Protein AF-A0A839WUL6-F1 (afdb_monomer_lite)

Structure (mmCIF, N/CA/C/O backbone):
data_AF-A0A839WUL6-F1
#
_entry.id   AF-A0A839WUL6-F1
#
loop_
_atom_site.group_PDB
_atom_site.id
_atom_site.type_symbol
_atom_site.label_atom_id
_atom_site.label_alt_id
_atom_site.label_comp_id
_atom_site.label_asym_id
_atom_site.label_entity_id
_atom_site.label_seq_id
_atom_site.pdbx_PDB_ins_code
_atom_site.Cartn_x
_atom_site.Cartn_y
_atom_site.Cartn_z
_atom_site.occupancy
_atom_site.B_iso_or_equiv
_atom_site.auth_seq_id
_atom_site.auth_comp_id
_atom_site.auth_asym_id
_atom_site.auth_atom_id
_atom_site.pdbx_PDB_model_num
ATOM 1 N N . MET A 1 1 ? 3.979 -25.082 43.724 1.00 36.97 1 MET A N 1
ATOM 2 C CA . MET A 1 1 ? 4.009 -25.842 42.457 1.00 36.97 1 MET A CA 1
ATOM 3 C C . MET A 1 1 ? 3.831 -24.865 41.311 1.00 36.97 1 MET A C 1
ATOM 5 O O . MET A 1 1 ? 2.890 -24.093 41.363 1.00 36.97 1 MET A O 1
ATOM 9 N N . SER A 1 2 ? 4.817 -24.867 40.409 1.00 38.72 2 SER A N 1
ATOM 10 C CA . SER A 1 2 ? 4.844 -24.503 38.981 1.00 38.72 2 SER A CA 1
ATOM 11 C C . SER A 1 2 ? 3.773 -23.593 38.368 1.00 38.72 2 SER A C 1
ATOM 13 O O . SER A 1 2 ? 2.594 -23.771 38.609 1.00 38.72 2 SER A O 1
ATOM 15 N N . MET A 1 3 ? 4.075 -22.711 37.417 1.00 31.09 3 MET A N 1
ATOM 16 C CA . MET A 1 3 ? 5.324 -22.211 36.834 1.00 31.09 3 MET A CA 1
ATOM 17 C C . MET A 1 3 ? 4.915 -21.034 35.930 1.00 31.09 3 MET A C 1
ATOM 19 O O . MET A 1 3 ? 3.841 -21.044 35.338 1.00 31.09 3 MET A O 1
ATOM 23 N N . LYS A 1 4 ? 5.807 -20.042 35.860 1.00 45.88 4 LYS A N 1
ATOM 24 C CA . LYS A 1 4 ? 6.033 -19.053 34.793 1.00 45.88 4 LYS A CA 1
ATOM 25 C C . LYS A 1 4 ? 5.402 -19.394 33.430 1.00 45.88 4 LYS A C 1
ATOM 27 O O . LYS A 1 4 ? 5.539 -20.518 32.971 1.00 45.88 4 LYS A O 1
ATOM 32 N N . ILE A 1 5 ? 4.884 -18.375 32.741 1.00 44.06 5 ILE A N 1
ATOM 33 C CA . ILE A 1 5 ? 5.496 -17.728 31.558 1.00 44.06 5 ILE A CA 1
ATOM 34 C C . ILE A 1 5 ? 4.512 -16.635 31.097 1.00 44.06 5 ILE A C 1
ATOM 36 O O . ILE A 1 5 ? 3.429 -16.923 30.599 1.00 44.06 5 ILE A O 1
ATOM 40 N N . ARG A 1 6 ? 4.876 -15.364 31.282 1.00 40.47 6 ARG A N 1
ATOM 41 C CA . ARG A 1 6 ? 4.286 -14.246 30.536 1.00 40.47 6 ARG A CA 1
ATOM 42 C C . ARG A 1 6 ? 5.448 -13.692 29.727 1.00 40.47 6 ARG A C 1
ATOM 44 O O . ARG A 1 6 ? 6.284 -12.977 30.271 1.00 40.47 6 ARG A O 1
ATOM 51 N N . GLU A 1 7 ? 5.591 -14.181 28.499 1.00 41.41 7 GLU A N 1
ATOM 52 C CA . GLU A 1 7 ? 6.603 -13.677 27.577 1.00 41.41 7 GLU A CA 1
ATOM 53 C C . GLU A 1 7 ? 6.287 -12.217 27.261 1.00 41.41 7 GLU A C 1
ATOM 55 O O . GLU A 1 7 ? 5.301 -11.881 26.608 1.00 41.41 7 GLU A O 1
ATOM 60 N N . GLU A 1 8 ? 7.132 -11.337 27.782 1.00 42.91 8 GLU A N 1
ATOM 61 C CA . GLU A 1 8 ? 7.268 -9.969 27.320 1.00 42.91 8 GLU A CA 1
ATOM 62 C C . GLU A 1 8 ? 7.924 -10.004 25.936 1.00 42.91 8 GLU A C 1
ATOM 64 O O . GLU A 1 8 ? 9.150 -9.979 25.810 1.00 42.91 8 GLU A O 1
ATOM 69 N N . SER A 1 9 ? 7.122 -10.068 24.875 1.00 39.97 9 SER A N 1
ATOM 70 C CA . SER A 1 9 ? 7.615 -9.868 23.512 1.00 39.97 9 SER A CA 1
ATOM 71 C C . SER A 1 9 ? 7.944 -8.384 23.314 1.00 39.97 9 SER A C 1
ATOM 73 O O . SER A 1 9 ? 7.144 -7.593 22.817 1.00 39.97 9 SER A O 1
ATOM 75 N N . LYS A 1 10 ? 9.138 -7.989 23.764 1.00 35.69 10 LYS A N 1
ATOM 76 C CA . LYS A 1 10 ? 9.777 -6.708 23.450 1.00 35.69 10 LYS A CA 1
ATOM 77 C C . LYS A 1 10 ? 10.063 -6.671 21.951 1.00 35.69 10 LYS A C 1
ATOM 79 O O . LYS A 1 10 ? 11.061 -7.224 21.499 1.00 35.69 10 LYS A O 1
ATOM 84 N N . ILE A 1 11 ? 9.207 -6.015 21.176 1.00 43.78 11 ILE A N 1
ATOM 85 C CA . ILE A 1 11 ? 9.511 -5.723 19.775 1.00 43.78 11 ILE A CA 1
ATOM 86 C C . ILE A 1 11 ? 10.413 -4.489 19.759 1.00 43.78 11 ILE A C 1
ATOM 88 O O . ILE A 1 11 ? 9.972 -3.362 19.984 1.00 43.78 11 ILE A O 1
ATOM 92 N N . GLN A 1 12 ? 11.707 -4.727 19.536 1.00 32.31 12 GLN A N 1
ATOM 93 C CA . GLN A 1 12 ? 12.672 -3.695 19.179 1.00 32.31 12 GLN A CA 1
ATOM 94 C C . GLN A 1 12 ? 12.309 -3.149 17.796 1.00 32.31 12 GLN A C 1
ATOM 96 O O . GLN A 1 12 ? 12.790 -3.631 16.773 1.00 32.31 12 GLN A O 1
ATOM 101 N N . VAL A 1 13 ? 11.501 -2.092 17.762 1.00 36.62 13 VAL A N 1
ATOM 102 C CA . VAL A 1 13 ? 11.585 -1.133 16.663 1.00 36.62 13 VAL A CA 1
ATOM 103 C C . VAL A 1 13 ? 12.990 -0.553 16.767 1.00 36.62 13 VAL A C 1
ATOM 105 O O . VAL A 1 13 ? 13.289 0.201 17.691 1.00 36.62 13 VAL A O 1
ATOM 108 N N . ARG A 1 14 ? 13.902 -0.973 15.887 1.00 31.50 14 ARG A N 1
ATOM 109 C CA . ARG A 1 14 ? 15.197 -0.307 15.737 1.00 31.50 14 ARG A CA 1
ATOM 110 C C . ARG A 1 14 ? 14.918 1.101 15.219 1.00 31.50 14 ARG A C 1
ATOM 112 O O . ARG A 1 14 ? 14.913 1.350 14.018 1.00 31.50 14 ARG A O 1
ATOM 119 N N . GLU A 1 15 ? 14.670 2.014 16.151 1.00 36.75 15 GLU A N 1
ATOM 120 C CA . GLU A 1 15 ? 14.643 3.451 15.938 1.00 36.75 15 GLU A CA 1
ATOM 121 C C . GLU A 1 15 ? 16.040 3.890 15.484 1.00 36.75 15 GLU A C 1
ATOM 123 O O . GLU A 1 15 ? 16.898 4.270 16.280 1.00 36.75 15 GLU A O 1
ATOM 128 N N . ARG A 1 16 ? 16.299 3.853 14.174 1.00 33.03 16 ARG A N 1
ATOM 129 C CA . ARG A 1 16 ? 17.241 4.807 13.593 1.00 33.03 16 ARG A CA 1
ATOM 130 C C . ARG A 1 16 ? 16.495 6.125 13.458 1.00 33.03 16 ARG A C 1
ATOM 132 O O . ARG A 1 16 ? 15.854 6.397 12.450 1.00 33.03 16 ARG A O 1
ATOM 139 N N . PHE A 1 17 ? 16.562 6.901 14.535 1.00 39.31 17 PHE A N 1
ATOM 140 C CA . PHE A 1 17 ? 16.272 8.326 14.553 1.00 39.31 17 PHE A CA 1
ATOM 141 C C . PHE A 1 17 ? 16.969 9.008 13.365 1.00 39.31 17 PHE A C 1
ATOM 143 O O . PHE A 1 17 ? 18.183 9.195 13.378 1.00 39.31 17 PHE A O 1
ATOM 150 N N . TYR A 1 18 ? 16.195 9.418 12.365 1.00 34.59 18 TYR A N 1
ATOM 151 C CA . TYR A 1 18 ? 16.536 10.565 11.533 1.00 34.59 18 TYR A CA 1
ATOM 152 C C . TYR A 1 18 ? 15.569 11.672 11.930 1.00 34.59 18 TYR A C 1
ATOM 154 O O . TYR A 1 18 ? 14.393 11.665 11.573 1.00 34.59 18 TYR A O 1
ATOM 162 N N . GLY A 1 19 ? 16.056 12.575 12.778 1.00 40.53 19 GLY A N 1
ATOM 163 C CA . GLY A 1 19 ? 15.328 13.774 13.148 1.00 40.53 19 GLY A CA 1
ATOM 164 C C . GLY A 1 19 ? 15.219 14.708 11.951 1.00 40.53 19 GLY A C 1
ATOM 165 O O . GLY A 1 19 ? 16.229 15.222 11.490 1.00 40.53 19 GLY A O 1
ATOM 166 N N . VAL A 1 20 ? 13.995 14.944 11.490 1.00 37.91 20 VAL A N 1
ATOM 167 C CA . VAL A 1 20 ? 13.572 16.132 10.736 1.00 37.91 20 VAL A CA 1
ATOM 168 C C . VAL A 1 20 ? 12.106 16.317 11.156 1.00 37.91 20 VAL A C 1
ATOM 170 O O . VAL A 1 20 ? 11.288 15.422 10.986 1.00 37.91 20 VAL A O 1
ATOM 173 N N . GLY A 1 21 ? 11.756 17.313 11.966 1.00 32.66 21 GLY A N 1
ATOM 174 C CA . GLY A 1 21 ? 11.704 18.699 11.522 1.00 32.66 21 GLY A CA 1
ATOM 175 C C . GLY A 1 21 ? 10.453 18.874 10.659 1.00 32.66 21 GLY A C 1
ATOM 176 O O . GLY A 1 21 ? 10.435 18.423 9.526 1.00 32.66 21 GLY A O 1
ATOM 177 N N . ALA A 1 22 ? 9.403 19.447 11.246 1.00 44.09 22 ALA A N 1
ATOM 178 C CA . ALA A 1 22 ? 8.150 19.893 10.634 1.00 44.09 22 ALA A CA 1
ATOM 179 C C . ALA A 1 22 ? 8.030 19.797 9.095 1.00 44.09 22 ALA A C 1
ATOM 181 O O . ALA A 1 22 ? 8.647 20.576 8.378 1.00 44.09 22 ALA A O 1
ATOM 182 N N . VAL A 1 23 ? 7.112 18.961 8.603 1.00 38.47 23 VAL A N 1
ATOM 183 C CA . VAL A 1 23 ? 6.481 19.152 7.286 1.00 38.47 23 VAL A CA 1
ATOM 184 C C . VAL A 1 23 ? 5.020 18.713 7.462 1.00 38.47 23 VAL A C 1
ATOM 186 O O . VAL A 1 23 ? 4.739 17.554 7.742 1.00 38.47 23 VAL A O 1
ATOM 189 N N . GLY A 1 24 ? 4.033 19.601 7.535 1.00 33.38 24 GLY A N 1
ATOM 190 C CA . GLY A 1 24 ? 3.895 20.812 6.742 1.00 33.38 24 GLY A CA 1
ATOM 191 C C . GLY A 1 24 ? 3.089 20.442 5.509 1.00 33.38 24 GLY A C 1
ATOM 192 O O . GLY A 1 24 ? 3.626 19.951 4.529 1.00 33.38 24 GLY A O 1
ATOM 193 N N . LEU A 1 25 ? 1.780 20.622 5.621 1.00 39.38 25 LEU A N 1
ATOM 194 C CA . LEU A 1 25 ? 0.810 20.650 4.538 1.00 39.38 25 LEU A CA 1
ATOM 195 C C . LEU A 1 25 ? 1.415 21.256 3.252 1.00 39.38 25 LEU A C 1
ATOM 197 O O . LEU A 1 25 ? 1.603 22.467 3.189 1.00 39.38 25 LEU A O 1
ATOM 201 N N . LEU A 1 26 ? 1.689 20.445 2.227 1.00 35.69 26 LEU A N 1
ATOM 202 C CA . LEU A 1 26 ? 1.888 20.956 0.870 1.00 35.69 26 LEU A CA 1
ATOM 203 C C . LEU A 1 26 ? 1.407 19.941 -0.174 1.00 35.69 26 LEU A C 1
ATOM 205 O O . LEU A 1 26 ? 2.163 19.165 -0.750 1.00 35.69 26 LEU A O 1
ATOM 209 N N . ARG A 1 27 ? 0.090 19.973 -0.407 1.00 44.75 27 ARG A N 1
ATOM 210 C CA . ARG A 1 27 ? -0.489 19.655 -1.716 1.00 44.75 27 ARG A CA 1
ATOM 211 C C . ARG A 1 27 ? -0.120 20.784 -2.686 1.00 44.75 27 ARG A C 1
ATOM 213 O O . ARG A 1 27 ? -0.135 21.943 -2.284 1.00 44.75 27 ARG A O 1
ATOM 220 N N . LEU A 1 28 ? 0.062 20.408 -3.956 1.00 40.94 28 LEU A N 1
ATOM 221 C CA . LEU A 1 28 ? 0.281 21.239 -5.152 1.00 40.94 28 LEU A CA 1
ATOM 222 C C . LEU A 1 28 ? 1.717 21.746 -5.342 1.00 40.94 28 LEU A C 1
ATOM 224 O O . LEU A 1 28 ? 2.109 22.759 -4.781 1.00 40.94 28 LEU A O 1
ATOM 228 N N . LEU A 1 29 ? 2.457 21.076 -6.230 1.00 40.34 29 LEU A N 1
ATOM 229 C CA . LEU A 1 29 ? 2.925 21.645 -7.501 1.00 40.34 2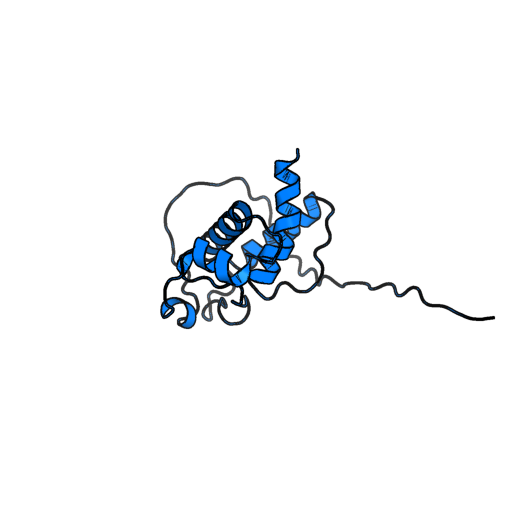9 LEU A CA 1
ATOM 230 C C . LEU A 1 29 ? 3.510 20.521 -8.369 1.00 40.34 29 LEU A C 1
ATOM 232 O O . LEU A 1 29 ? 4.314 19.709 -7.920 1.00 40.34 29 LEU A O 1
ATOM 236 N N . GLY A 1 30 ? 3.054 20.457 -9.618 1.00 36.84 30 GLY A N 1
ATOM 237 C CA . GLY A 1 30 ? 3.490 19.465 -10.586 1.00 36.84 30 GLY A CA 1
ATOM 238 C C . GLY A 1 30 ? 4.970 19.596 -10.934 1.00 36.84 30 GLY A C 1
ATOM 239 O O . GLY A 1 30 ? 5.432 20.663 -11.320 1.00 36.84 30 GLY A O 1
ATOM 240 N N . CYS A 1 31 ? 5.682 18.477 -10.847 1.00 29.91 31 CYS A N 1
ATOM 241 C CA . CYS A 1 31 ? 6.664 18.023 -11.828 1.00 29.91 31 CYS A CA 1
ATOM 242 C C . CYS A 1 31 ? 6.998 16.577 -11.448 1.00 29.91 31 CYS A C 1
ATOM 244 O O . CYS A 1 31 ? 7.827 16.331 -10.574 1.00 29.91 31 CYS A O 1
ATOM 246 N N . GLY A 1 32 ? 6.279 15.618 -12.035 1.00 37.44 32 GLY A N 1
ATOM 247 C CA . GLY A 1 32 ? 6.500 14.198 -11.787 1.00 37.44 32 GLY A CA 1
ATOM 248 C C . GLY A 1 32 ? 7.878 13.784 -12.290 1.00 37.44 32 GLY A C 1
ATOM 249 O O . GLY A 1 32 ? 8.031 13.406 -13.453 1.00 37.44 32 GLY A O 1
ATOM 250 N N . ARG A 1 33 ? 8.890 13.826 -11.419 1.00 39.59 33 ARG A N 1
ATOM 251 C CA . ARG A 1 33 ? 10.060 12.972 -11.609 1.00 39.59 33 ARG A CA 1
ATOM 252 C C . ARG A 1 33 ? 9.551 11.555 -11.419 1.00 39.59 33 ARG A C 1
ATOM 254 O O . ARG A 1 33 ? 9.280 11.138 -10.302 1.00 39.59 33 ARG A O 1
ATOM 261 N N . ARG A 1 34 ? 9.370 10.838 -12.530 1.00 49.81 34 ARG A N 1
ATOM 262 C CA . ARG A 1 34 ? 9.250 9.382 -12.495 1.00 49.81 34 ARG A CA 1
ATOM 2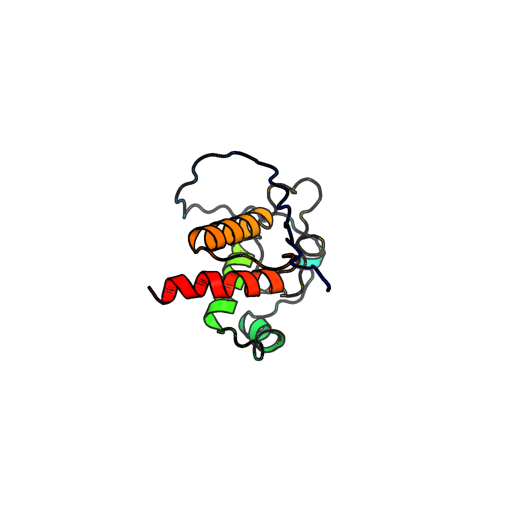63 C C . ARG A 1 34 ? 10.517 8.866 -11.827 1.00 49.81 34 ARG A C 1
ATOM 265 O O . ARG A 1 34 ? 11.583 8.878 -12.442 1.00 49.81 34 ARG A O 1
ATOM 272 N N . ILE A 1 35 ? 10.406 8.479 -10.563 1.00 53.38 35 ILE A N 1
ATOM 273 C CA . ILE A 1 35 ? 11.451 7.732 -9.883 1.00 53.38 35 ILE A CA 1
ATOM 274 C C . ILE A 1 35 ? 11.610 6.445 -10.691 1.00 53.38 35 ILE A C 1
ATOM 276 O O . ILE A 1 35 ? 10.649 5.713 -10.923 1.00 53.38 35 ILE A O 1
ATOM 280 N N . ALA A 1 36 ? 12.809 6.215 -11.224 1.00 52.25 36 ALA A N 1
ATOM 281 C CA . ALA A 1 36 ? 13.077 5.037 -12.033 1.00 52.25 36 ALA A CA 1
ATOM 282 C C . ALA A 1 36 ? 13.075 3.804 -11.121 1.00 52.25 36 ALA A C 1
ATOM 284 O O . ALA A 1 36 ? 14.095 3.470 -10.515 1.00 52.25 36 ALA A O 1
ATOM 285 N N . MET A 1 37 ? 11.921 3.152 -11.010 1.00 62.38 37 MET A N 1
ATOM 286 C CA . MET A 1 37 ? 11.776 1.893 -10.290 1.00 62.38 37 MET A CA 1
ATOM 287 C C . MET A 1 37 ? 12.237 0.711 -11.158 1.00 62.38 37 MET A C 1
ATOM 289 O O . MET A 1 37 ? 12.749 0.889 -12.276 1.00 62.38 37 MET A O 1
ATOM 293 N N . SER A 1 38 ? 12.181 -0.506 -10.612 1.00 63.75 38 SER A N 1
ATOM 294 C CA . SER A 1 38 ? 12.667 -1.706 -11.299 1.00 63.75 38 SER A CA 1
ATOM 295 C C . SER A 1 38 ? 12.065 -1.845 -12.703 1.00 63.75 38 SER A C 1
ATOM 297 O O . SER A 1 38 ? 10.857 -1.708 -12.895 1.00 63.75 38 SER A O 1
ATOM 299 N N . ALA A 1 39 ? 12.901 -2.188 -13.693 1.00 60.97 39 ALA A N 1
ATOM 300 C CA . ALA A 1 39 ? 12.459 -2.477 -15.063 1.00 60.97 39 ALA A CA 1
ATOM 301 C C . ALA A 1 39 ? 11.389 -3.588 -15.124 1.00 60.97 39 ALA A C 1
ATOM 303 O O . ALA A 1 39 ? 10.642 -3.681 -16.096 1.00 60.97 39 ALA A O 1
ATOM 304 N N . MET A 1 40 ? 11.288 -4.407 -14.069 1.00 64.31 40 MET A N 1
ATOM 305 C CA . MET A 1 40 ? 10.282 -5.457 -13.937 1.00 64.31 40 MET A CA 1
ATOM 306 C C . MET A 1 40 ? 8.856 -4.922 -13.806 1.00 64.31 40 MET A C 1
ATOM 308 O O . MET A 1 40 ? 7.937 -5.631 -14.197 1.00 64.31 40 MET A O 1
ATOM 312 N N . VAL A 1 41 ? 8.649 -3.717 -13.265 1.00 71.62 41 VAL A N 1
ATOM 313 C CA . VAL A 1 41 ? 7.307 -3.115 -13.158 1.00 71.62 41 VAL A CA 1
ATOM 314 C C . VAL A 1 41 ? 6.892 -2.499 -14.492 1.00 71.62 41 VAL A C 1
ATOM 316 O O . VAL A 1 41 ? 5.738 -2.609 -14.900 1.00 71.62 41 VAL A O 1
ATOM 319 N N . ASP A 1 42 ? 7.844 -1.909 -15.216 1.00 71.00 42 ASP A N 1
ATOM 320 C CA . ASP A 1 42 ? 7.569 -1.232 -16.482 1.00 71.00 42 ASP A CA 1
ATOM 321 C C . ASP A 1 42 ? 7.068 -2.173 -17.584 1.00 71.00 42 ASP A C 1
ATOM 323 O O . ASP A 1 42 ? 6.223 -1.754 -18.377 1.00 71.00 42 ASP A O 1
ATOM 327 N N . ALA A 1 43 ? 7.536 -3.424 -17.605 1.00 73.75 43 ALA A N 1
ATOM 328 C CA . ALA A 1 43 ? 7.214 -4.417 -18.633 1.00 73.75 43 ALA A CA 1
ATOM 329 C C . ALA A 1 43 ? 5.894 -5.185 -18.407 1.00 73.75 43 ALA A C 1
ATOM 331 O O . ALA A 1 43 ? 5.555 -6.060 -19.203 1.00 73.75 43 ALA A O 1
ATOM 332 N N . ARG A 1 44 ? 5.164 -4.911 -17.320 1.00 80.56 44 ARG A N 1
ATOM 333 C CA . ARG A 1 44 ? 3.949 -5.659 -16.964 1.00 80.56 44 ARG A CA 1
ATOM 334 C C . ARG A 1 44 ? 2.729 -5.182 -17.736 1.00 80.56 44 ARG A C 1
ATOM 336 O O . ARG A 1 44 ? 2.596 -4.000 -18.047 1.00 80.56 44 ARG A O 1
ATOM 343 N N . GLU A 1 45 ? 1.809 -6.118 -17.951 1.00 83.62 45 GLU A N 1
ATOM 344 C CA . GLU A 1 45 ? 0.459 -5.824 -18.420 1.00 83.62 45 GLU A CA 1
ATOM 345 C C . GLU A 1 45 ? -0.266 -4.908 -17.424 1.00 83.62 45 GLU A C 1
ATOM 347 O O . GLU A 1 45 ? -0.079 -5.007 -16.208 1.00 83.62 45 GLU A O 1
ATOM 352 N N . GLU A 1 46 ? -1.084 -3.991 -17.928 1.00 86.75 46 GLU A N 1
ATOM 353 C CA . GLU A 1 46 ? -1.910 -3.134 -17.084 1.00 86.75 46 GLU A CA 1
ATOM 354 C C . GLU A 1 46 ? -3.132 -3.905 -16.586 1.00 86.75 46 GLU A C 1
ATOM 356 O O . GLU A 1 46 ? -3.808 -4.576 -17.356 1.00 86.75 46 GLU A O 1
ATOM 361 N N . LEU A 1 47 ? -3.436 -3.781 -15.297 1.00 87.06 47 LEU A N 1
ATOM 362 C CA . LEU A 1 47 ? -4.632 -4.355 -14.688 1.00 87.06 47 LEU A CA 1
ATOM 363 C C . LEU A 1 47 ? -5.446 -3.228 -14.063 1.00 87.06 47 LEU A C 1
ATOM 365 O O . LEU A 1 47 ? -4.874 -2.351 -13.417 1.00 87.06 47 LEU A O 1
ATOM 369 N N . SER A 1 48 ? -6.761 -3.205 -14.271 1.00 86.12 48 SER A N 1
ATOM 370 C CA . SER A 1 48 ? -7.587 -2.158 -13.667 1.00 86.12 48 SER A CA 1
ATOM 371 C C . SER A 1 48 ? -7.647 -2.318 -12.142 1.00 86.12 48 SER A C 1
ATOM 373 O O . SER A 1 48 ? -7.437 -3.409 -11.607 1.00 86.12 48 SER A O 1
ATOM 375 N N . ALA A 1 49 ? -7.929 -1.228 -11.425 1.00 83.81 49 ALA A N 1
ATOM 376 C CA . ALA A 1 49 ? -8.081 -1.282 -9.972 1.00 83.81 49 ALA A CA 1
ATOM 377 C C . ALA A 1 49 ? -9.268 -2.179 -9.562 1.00 83.81 49 ALA A C 1
ATOM 379 O O . ALA A 1 49 ? -9.168 -2.926 -8.588 1.00 83.81 49 ALA A O 1
ATOM 380 N N . ASP A 1 50 ? -10.341 -2.179 -10.359 1.00 86.06 50 ASP A N 1
ATOM 381 C CA . ASP A 1 50 ? -11.491 -3.069 -10.187 1.00 86.06 50 ASP A CA 1
ATOM 382 C C . ASP A 1 50 ? -11.110 -4.543 -10.366 1.00 86.06 50 ASP A C 1
ATOM 384 O O . ASP A 1 50 ? -11.516 -5.387 -9.567 1.00 86.06 50 ASP A O 1
ATOM 388 N N . ASP A 1 51 ? -10.274 -4.861 -11.359 1.00 89.75 51 ASP A N 1
ATOM 389 C CA . ASP A 1 51 ? -9.782 -6.226 -11.573 1.00 89.75 51 ASP A CA 1
ATOM 390 C C . ASP A 1 51 ? -8.850 -6.668 -10.439 1.00 89.75 51 ASP A C 1
ATOM 392 O O . ASP A 1 51 ? -8.960 -7.794 -9.948 1.00 89.75 51 ASP A O 1
ATOM 396 N N . ILE A 1 52 ? -7.969 -5.777 -9.963 1.00 88.00 52 ILE A N 1
ATOM 397 C CA . ILE A 1 52 ? -7.130 -6.033 -8.781 1.00 88.00 52 ILE A CA 1
ATOM 398 C C . ILE A 1 52 ? -8.023 -6.363 -7.580 1.00 88.00 52 ILE A C 1
ATOM 400 O O . ILE A 1 52 ? -7.787 -7.356 -6.886 1.00 88.00 52 ILE A O 1
ATOM 404 N N . PHE A 1 53 ? -9.082 -5.584 -7.349 1.00 88.56 53 PHE A N 1
ATOM 405 C CA . PHE A 1 53 ? -10.030 -5.866 -6.278 1.00 88.56 53 PHE A CA 1
ATOM 406 C C . PHE A 1 53 ? -10.738 -7.212 -6.479 1.00 88.56 53 PHE A C 1
ATOM 408 O O . PHE A 1 53 ? -10.780 -8.037 -5.562 1.00 88.56 53 PHE A O 1
ATOM 415 N N . ALA A 1 54 ? -11.261 -7.466 -7.678 1.00 89.38 54 ALA A N 1
ATOM 416 C CA . ALA A 1 54 ? -12.006 -8.676 -7.997 1.00 89.38 54 ALA A CA 1
ATOM 417 C C . ALA A 1 54 ? -11.171 -9.952 -7.802 1.00 89.38 54 ALA A C 1
ATOM 419 O O . ALA A 1 54 ? -11.699 -10.956 -7.314 1.00 89.38 54 ALA A O 1
ATOM 420 N N . ILE A 1 55 ? -9.881 -9.902 -8.150 1.00 88.94 55 ILE A N 1
ATOM 421 C CA . ILE A 1 55 ? -8.953 -11.034 -8.062 1.00 88.94 55 ILE A CA 1
ATOM 422 C C . ILE A 1 55 ? -8.457 -11.238 -6.623 1.00 88.94 55 ILE A C 1
ATOM 424 O O . ILE A 1 55 ? -8.461 -12.370 -6.139 1.00 88.94 55 ILE A O 1
ATOM 428 N N . TYR A 1 56 ? -8.054 -10.169 -5.925 1.00 87.50 56 TYR A N 1
ATOM 429 C CA . TYR A 1 56 ? -7.309 -10.284 -4.661 1.00 87.50 56 TYR A CA 1
ATOM 430 C C . TYR A 1 56 ? -8.124 -9.970 -3.401 1.00 87.50 56 TYR A C 1
ATOM 432 O O . TYR A 1 56 ? -7.874 -10.551 -2.344 1.00 87.50 56 TYR A O 1
ATOM 440 N N . TYR A 1 57 ? -9.122 -9.091 -3.495 1.00 89.50 57 TYR A N 1
ATOM 441 C CA . TYR A 1 57 ? -9.801 -8.519 -2.326 1.00 89.50 57 TYR A CA 1
ATOM 442 C C . TYR A 1 57 ? -11.296 -8.832 -2.244 1.00 89.50 57 TYR A C 1
ATOM 444 O O . TYR A 1 57 ? -11.894 -8.670 -1.185 1.00 89.50 57 TYR A O 1
ATOM 452 N N . LYS A 1 58 ? -11.904 -9.401 -3.288 1.00 88.56 58 LYS A N 1
ATOM 453 C CA . LYS A 1 58 ? -13.334 -9.760 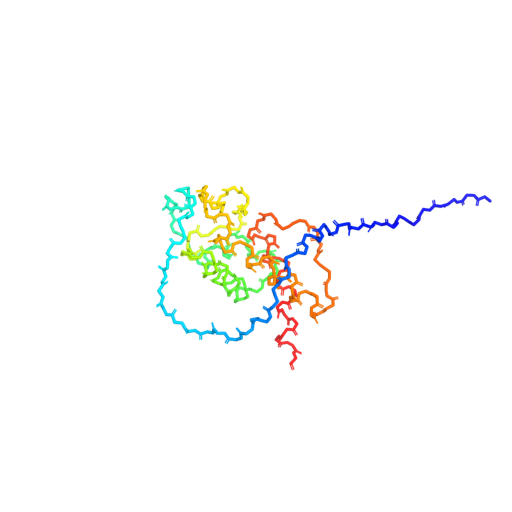-3.299 1.00 88.56 58 LYS A CA 1
ATOM 454 C C . LYS A 1 58 ? -13.781 -10.615 -2.104 1.00 88.56 58 LYS A C 1
ATOM 456 O O . LYS A 1 58 ? -14.933 -10.543 -1.691 1.00 88.56 58 LYS A O 1
ATOM 461 N N . LYS A 1 59 ? -12.885 -11.445 -1.560 1.00 87.88 59 LYS A N 1
ATOM 462 C CA . LYS A 1 59 ? -13.143 -12.316 -0.398 1.00 87.88 59 LYS A CA 1
ATOM 463 C C . LYS A 1 59 ? -12.416 -11.869 0.878 1.00 87.88 59 LYS A C 1
ATOM 465 O O . LYS A 1 59 ? -12.455 -12.593 1.866 1.00 87.88 59 LYS A O 1
ATOM 470 N N . SER A 1 60 ? -11.733 -10.722 0.867 1.00 84.69 60 SER A N 1
ATOM 471 C CA . SER A 1 60 ? -10.926 -10.256 2.005 1.00 84.69 60 SER A CA 1
ATOM 472 C C . SER A 1 60 ? -11.746 -9.546 3.085 1.00 84.69 60 SER A C 1
ATOM 474 O O . SER A 1 60 ? -11.250 -9.371 4.194 1.00 84.69 60 SER A O 1
ATOM 476 N N . GLY A 1 61 ? -12.977 -9.129 2.765 1.00 85.50 61 GLY A N 1
ATOM 477 C CA . GLY A 1 61 ? -13.810 -8.303 3.642 1.00 85.50 61 GLY A CA 1
ATOM 478 C C . GLY A 1 61 ? -13.429 -6.818 3.650 1.00 85.50 61 GLY A C 1
ATOM 479 O O . GLY A 1 61 ? -13.989 -6.064 4.439 1.00 85.50 61 GLY A O 1
ATOM 480 N N . LEU A 1 62 ? -12.494 -6.390 2.792 1.00 86.81 62 LEU A N 1
ATOM 481 C CA . LEU A 1 62 ? -12.183 -4.974 2.589 1.00 86.81 62 LEU A CA 1
ATOM 482 C C . LEU A 1 62 ? -13.179 -4.332 1.615 1.00 86.81 62 LEU A C 1
ATOM 484 O O . LEU A 1 62 ? -13.565 -4.943 0.618 1.00 86.81 62 LEU A O 1
ATOM 488 N N . GLU A 1 63 ? -13.559 -3.082 1.880 1.00 88.25 63 GLU A N 1
ATOM 489 C CA . GLU A 1 63 ? -14.392 -2.293 0.965 1.00 88.25 63 GLU A CA 1
ATOM 490 C C . GLU A 1 63 ? -13.622 -1.937 -0.311 1.00 88.25 63 GLU A C 1
ATOM 492 O O . GLU A 1 63 ? -12.484 -1.464 -0.246 1.00 88.25 63 GLU A O 1
ATOM 497 N N . ILE A 1 64 ? -14.273 -2.081 -1.469 1.00 88.31 64 ILE A N 1
ATOM 498 C CA . ILE A 1 64 ? -13.680 -1.767 -2.776 1.00 88.31 64 ILE A CA 1
ATOM 499 C C . ILE A 1 64 ? -13.178 -0.326 -2.858 1.00 88.31 64 ILE A C 1
ATOM 501 O O . ILE A 1 64 ? -12.045 -0.099 -3.270 1.00 88.31 64 ILE A O 1
ATOM 505 N N . VAL A 1 65 ? -13.977 0.634 -2.386 1.00 88.44 65 VAL A N 1
ATOM 506 C CA . VAL A 1 65 ? -13.624 2.060 -2.411 1.00 88.44 65 VAL A CA 1
ATOM 507 C C . VAL A 1 65 ? -12.341 2.311 -1.621 1.00 88.44 65 VAL A C 1
ATOM 509 O O . VAL A 1 65 ? -11.455 3.015 -2.091 1.00 88.44 65 VAL A O 1
ATOM 512 N N . LEU A 1 66 ? -12.205 1.685 -0.449 1.00 89.62 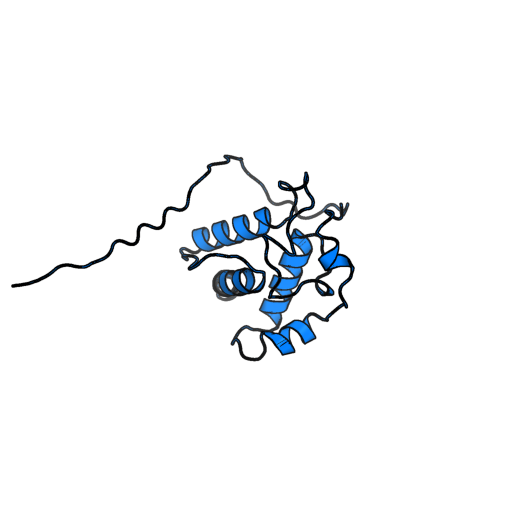66 LEU A N 1
ATOM 513 C CA . LEU A 1 66 ? -11.013 1.838 0.379 1.00 89.62 66 LEU A CA 1
ATOM 514 C C . LEU A 1 66 ? -9.780 1.209 -0.274 1.00 89.62 66 LEU A C 1
ATOM 516 O O . LEU A 1 66 ? -8.706 1.800 -0.249 1.00 89.62 66 LEU A O 1
ATOM 520 N N . VAL A 1 67 ? -9.923 0.013 -0.846 1.00 89.69 67 VAL A N 1
ATOM 521 C CA . VAL A 1 67 ? -8.813 -0.664 -1.529 1.00 89.69 67 VAL A CA 1
ATOM 522 C C . VAL A 1 67 ? -8.323 0.166 -2.713 1.00 89.69 67 VAL A C 1
ATOM 524 O O . VAL A 1 67 ? -7.117 0.336 -2.862 1.00 89.69 67 VAL A O 1
ATOM 527 N N . ILE A 1 68 ? -9.238 0.708 -3.520 1.00 90.44 68 ILE A N 1
ATOM 528 C CA . ILE A 1 68 ? -8.892 1.548 -4.671 1.00 90.44 68 ILE A CA 1
ATOM 529 C C . ILE A 1 68 ? -8.188 2.828 -4.207 1.00 90.44 68 ILE A C 1
ATOM 531 O O . ILE A 1 68 ? -7.101 3.112 -4.698 1.00 90.44 68 ILE A O 1
ATOM 535 N N . GLU A 1 69 ? -8.728 3.546 -3.218 1.00 90.25 69 GLU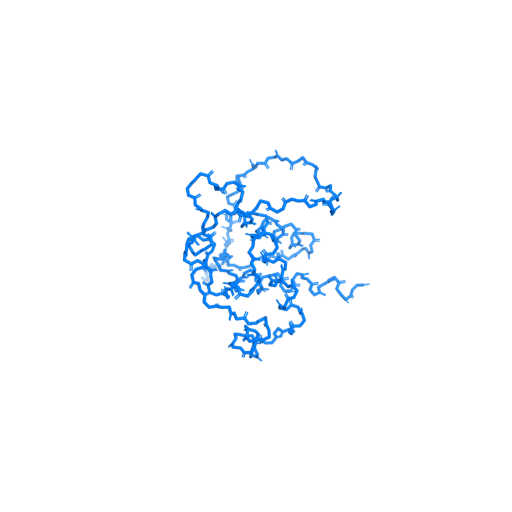 A N 1
ATOM 536 C CA . GLU A 1 69 ? -8.102 4.769 -2.689 1.00 90.25 69 GLU A CA 1
ATOM 537 C C . GLU A 1 69 ? -6.692 4.516 -2.141 1.00 90.25 69 GLU A C 1
ATOM 539 O O . GLU A 1 69 ? -5.762 5.272 -2.422 1.00 90.25 69 GLU A O 1
ATOM 544 N N . LEU A 1 70 ? -6.507 3.440 -1.373 1.00 90.50 70 LEU A N 1
ATOM 545 C CA . LEU A 1 70 ? -5.201 3.091 -0.817 1.00 90.50 70 LEU A CA 1
ATOM 546 C C . LEU A 1 70 ? -4.211 2.637 -1.901 1.00 90.50 70 LEU A C 1
ATOM 548 O O . LEU A 1 70 ? -3.021 2.929 -1.792 1.00 90.50 70 LEU A O 1
ATOM 552 N N . LEU A 1 71 ? -4.682 1.948 -2.946 1.00 90.50 71 LEU A N 1
ATOM 553 C CA . LEU A 1 71 ? -3.860 1.579 -4.101 1.00 90.50 71 LEU A CA 1
ATOM 554 C C . LEU A 1 71 ? -3.446 2.803 -4.918 1.00 90.50 71 LEU A C 1
ATOM 556 O O . LEU A 1 71 ? -2.291 2.891 -5.326 1.00 90.50 71 LEU A O 1
ATOM 560 N N . GLU A 1 72 ? -4.358 3.743 -5.153 1.00 90.50 72 GLU A N 1
ATOM 561 C CA . GLU A 1 72 ? -4.065 5.002 -5.841 1.00 90.50 72 GLU A CA 1
ATOM 562 C C . GLU A 1 72 ? -3.079 5.854 -5.044 1.00 90.50 72 GLU A C 1
ATOM 564 O O . GLU A 1 72 ? -2.124 6.379 -5.617 1.00 90.50 72 GLU A O 1
ATOM 569 N N . HIS A 1 73 ? -3.255 5.925 -3.723 1.00 89.06 73 HIS A N 1
ATOM 570 C CA . HIS A 1 73 ? -2.315 6.588 -2.824 1.00 89.06 73 HIS A CA 1
ATOM 571 C C . HIS A 1 73 ? -0.923 5.955 -2.902 1.00 89.06 73 HIS A C 1
ATOM 573 O O . HIS A 1 73 ? 0.061 6.645 -3.158 1.00 89.06 73 HIS A O 1
ATOM 579 N N . ALA A 1 74 ? -0.837 4.626 -2.778 1.00 89.12 74 ALA A N 1
ATOM 580 C CA . ALA A 1 74 ? 0.427 3.909 -2.923 1.00 89.12 74 ALA A CA 1
ATOM 581 C C . ALA A 1 74 ? 1.071 4.153 -4.297 1.00 89.12 74 ALA A C 1
ATOM 583 O O . ALA A 1 74 ? 2.271 4.402 -4.380 1.00 89.12 74 ALA A O 1
ATOM 584 N N . ALA A 1 75 ? 0.284 4.135 -5.373 1.00 88.44 75 ALA A N 1
ATOM 585 C CA . ALA A 1 75 ? 0.755 4.411 -6.726 1.00 88.44 75 ALA A CA 1
ATOM 586 C C . ALA A 1 75 ? 1.325 5.826 -6.863 1.00 88.44 75 ALA A C 1
ATOM 588 O O . ALA A 1 75 ? 2.394 6.004 -7.448 1.00 88.44 75 ALA A O 1
ATOM 589 N N . GLN A 1 76 ? 0.638 6.815 -6.294 1.00 87.00 76 GLN A N 1
ATOM 590 C CA . GLN A 1 76 ? 1.059 8.207 -6.321 1.00 87.00 76 GLN A CA 1
ATOM 591 C C . GLN A 1 76 ? 2.392 8.404 -5.594 1.00 87.00 76 GLN A C 1
ATOM 593 O O . GLN A 1 76 ? 3.304 8.999 -6.169 1.00 87.00 76 GLN A O 1
ATOM 598 N N . GLU A 1 77 ? 2.527 7.880 -4.374 1.00 85.44 77 GLU A N 1
ATOM 599 C CA . GLU A 1 77 ? 3.761 8.007 -3.587 1.00 85.44 77 GLU A CA 1
ATOM 600 C C . GLU A 1 77 ? 4.937 7.270 -4.239 1.00 85.44 77 GLU A C 1
ATOM 602 O O . GLU A 1 77 ? 6.066 7.754 -4.230 1.00 85.44 77 GLU A O 1
ATOM 607 N N . LEU A 1 78 ? 4.673 6.123 -4.869 1.00 82.81 78 LEU A N 1
ATOM 608 C CA . LEU A 1 78 ? 5.676 5.355 -5.609 1.00 82.81 78 LEU A CA 1
ATOM 609 C C . LEU A 1 78 ? 5.982 5.928 -7.004 1.00 82.81 78 LEU A C 1
ATOM 611 O O . LEU A 1 78 ? 6.869 5.427 -7.696 1.00 82.81 78 LEU A O 1
ATOM 615 N N . GLY A 1 79 ? 5.244 6.946 -7.458 1.00 80.38 79 GLY A N 1
ATOM 616 C CA . GLY A 1 79 ? 5.384 7.506 -8.803 1.00 80.38 79 GLY A CA 1
ATOM 617 C C . GLY A 1 79 ? 5.040 6.516 -9.925 1.00 80.38 79 GLY A C 1
ATOM 618 O O . GLY A 1 79 ? 5.569 6.633 -11.035 1.00 80.38 79 GLY A O 1
ATOM 619 N N . LEU A 1 80 ? 4.172 5.540 -9.646 1.00 83.75 80 LEU A N 1
ATOM 620 C CA . LEU A 1 80 ? 3.753 4.497 -10.577 1.00 83.75 80 LEU A CA 1
ATOM 621 C C . LEU A 1 80 ? 2.311 4.677 -11.060 1.00 83.75 80 LEU A C 1
ATOM 623 O O . LEU A 1 80 ? 1.464 5.204 -10.343 1.00 83.75 80 LEU A O 1
ATOM 627 N N . PRO A 1 81 ? 1.971 4.144 -12.245 1.00 85.25 81 PRO A N 1
ATOM 628 C CA . PRO A 1 81 ? 0.579 3.922 -12.599 1.00 85.25 81 PRO A CA 1
ATOM 629 C C . PRO A 1 81 ? -0.030 2.863 -11.672 1.00 85.25 81 PRO A C 1
ATOM 631 O O . PRO A 1 81 ? 0.503 1.756 -11.573 1.00 85.25 81 PRO A O 1
ATOM 634 N N . VAL A 1 82 ? -1.193 3.153 -11.080 1.00 87.19 82 VAL A N 1
ATOM 635 C CA . VAL A 1 82 ? -1.940 2.193 -10.239 1.00 87.19 82 VAL A CA 1
ATOM 636 C C . VAL A 1 82 ? -2.157 0.855 -10.949 1.00 87.19 82 VAL A C 1
ATOM 638 O O . VAL A 1 82 ? -2.050 -0.209 -10.349 1.00 87.19 82 VAL A O 1
ATOM 641 N N . ARG A 1 83 ? -2.333 0.897 -12.275 1.00 86.75 83 ARG A N 1
ATOM 642 C CA . ARG A 1 83 ? -2.554 -0.285 -13.111 1.00 86.75 83 ARG A CA 1
ATOM 643 C C . ARG A 1 83 ? -1.357 -1.227 -13.219 1.00 86.75 83 ARG A C 1
ATOM 645 O O . ARG A 1 83 ? -1.508 -2.360 -13.677 1.00 86.75 83 ARG A O 1
ATOM 652 N N . LYS A 1 84 ? -0.164 -0.780 -12.825 1.00 85.88 84 LYS A N 1
ATOM 653 C CA . LYS A 1 84 ? 1.064 -1.588 -12.828 1.00 85.88 84 LYS A CA 1
ATOM 654 C C . LYS A 1 84 ? 1.400 -2.174 -11.460 1.00 85.88 84 LYS A C 1
ATOM 656 O O . LYS A 1 84 ? 2.188 -3.118 -11.397 1.00 85.88 84 LYS A O 1
ATOM 661 N N . LEU A 1 85 ? 0.787 -1.658 -10.395 1.00 87.25 85 LEU A N 1
ATOM 662 C CA . LEU A 1 85 ? 0.938 -2.210 -9.057 1.00 87.25 85 LEU A CA 1
ATOM 663 C C . LEU A 1 85 ? 0.203 -3.538 -8.928 1.00 87.25 85 LEU A C 1
ATOM 665 O O . LEU A 1 85 ? -0.870 -3.751 -9.503 1.00 87.25 85 LEU A O 1
ATOM 669 N N . ARG A 1 86 ? 0.791 -4.439 -8.150 1.00 88.69 86 ARG A N 1
ATOM 670 C CA . ARG A 1 86 ? 0.177 -5.692 -7.728 1.00 88.69 86 ARG A CA 1
ATOM 671 C C . ARG A 1 86 ? 0.263 -5.817 -6.210 1.00 88.69 86 ARG A C 1
ATOM 673 O O . ARG A 1 86 ? 1.278 -5.440 -5.635 1.00 88.69 86 ARG A O 1
ATOM 680 N N . PRO A 1 87 ? -0.747 -6.414 -5.553 1.00 89.31 87 PRO A N 1
ATOM 681 C CA . PRO A 1 87 ? -0.709 -6.648 -4.107 1.00 89.31 87 PRO A CA 1
ATOM 682 C C . PRO A 1 87 ? 0.526 -7.424 -3.629 1.00 89.31 87 PRO A C 1
ATOM 684 O O . PRO A 1 87 ? 1.029 -7.193 -2.540 1.00 89.31 87 PRO A O 1
ATOM 687 N N . GLN A 1 88 ? 1.044 -8.319 -4.467 1.00 88.25 88 GLN A N 1
ATOM 688 C CA . GLN A 1 88 ? 2.203 -9.163 -4.160 1.00 88.25 88 GLN A CA 1
ATOM 689 C C . GLN A 1 88 ? 3.547 -8.445 -4.323 1.00 88.25 88 GLN A C 1
ATOM 691 O O . GLN A 1 88 ? 4.584 -9.040 -4.040 1.00 88.25 88 GLN A O 1
ATOM 696 N N . ASP A 1 89 ? 3.552 -7.208 -4.824 1.00 88.25 89 ASP A N 1
ATOM 697 C CA . ASP A 1 89 ? 4.789 -6.472 -5.043 1.00 88.25 89 ASP A CA 1
ATOM 698 C C . ASP A 1 89 ? 5.460 -6.159 -3.713 1.00 88.25 89 ASP A C 1
ATOM 700 O O . ASP A 1 89 ? 4.869 -5.500 -2.853 1.00 88.25 89 ASP A O 1
ATOM 704 N N . ARG A 1 90 ? 6.704 -6.625 -3.552 1.00 88.06 90 ARG A N 1
ATOM 705 C CA . ARG A 1 90 ? 7.488 -6.391 -2.344 1.00 88.06 90 ARG A CA 1
ATOM 706 C C . ARG A 1 90 ? 8.285 -5.108 -2.464 1.00 88.06 90 ARG A C 1
ATOM 708 O O . ARG A 1 90 ? 8.931 -4.844 -3.483 1.00 88.06 90 ARG A O 1
ATOM 715 N N . PHE A 1 91 ? 8.319 -4.351 -1.373 1.00 84.75 91 PHE A N 1
ATOM 716 C CA . PHE A 1 91 ? 9.079 -3.105 -1.271 1.00 84.75 91 PHE A CA 1
ATOM 717 C C . PHE A 1 91 ? 10.587 -3.317 -1.457 1.00 84.75 91 PHE A C 1
ATOM 719 O O . PHE A 1 91 ? 11.287 -2.445 -1.965 1.00 84.75 91 PHE A O 1
ATOM 726 N N . SER A 1 92 ? 11.093 -4.492 -1.078 1.00 81.25 92 SER A N 1
ATOM 727 C CA . SER A 1 92 ? 12.517 -4.836 -1.127 1.00 81.25 92 SER A CA 1
ATOM 728 C C . SER A 1 92 ? 12.982 -5.450 -2.450 1.00 81.25 92 SER A C 1
ATOM 730 O O . SER A 1 92 ? 14.192 -5.565 -2.656 1.00 81.25 92 SER A O 1
ATOM 732 N N . VAL A 1 93 ? 12.065 -5.847 -3.343 1.00 83.25 93 VAL A N 1
ATOM 733 C CA . VAL A 1 93 ? 12.403 -6.574 -4.579 1.00 83.25 93 VAL A CA 1
ATOM 734 C C . VAL A 1 93 ? 11.772 -5.912 -5.797 1.00 83.25 93 VAL A C 1
ATOM 736 O O . VAL A 1 93 ? 12.472 -5.270 -6.579 1.00 83.25 93 VAL A O 1
ATOM 739 N N . GLU A 1 94 ? 10.460 -6.054 -5.980 1.00 82.62 94 GLU A N 1
ATOM 740 C CA . GLU A 1 94 ? 9.777 -5.589 -7.187 1.00 82.62 94 GLU A CA 1
ATOM 741 C C . GLU A 1 94 ? 9.672 -4.057 -7.227 1.00 82.62 94 GLU A C 1
ATOM 743 O O . GLU A 1 94 ? 9.844 -3.457 -8.290 1.00 82.62 94 GLU A O 1
ATOM 748 N N . LEU A 1 95 ? 9.465 -3.425 -6.068 1.00 82.62 95 LEU A N 1
ATOM 749 C CA . LEU A 1 95 ? 9.396 -1.965 -5.919 1.00 82.62 95 LEU A CA 1
ATOM 750 C C . LEU A 1 95 ? 10.714 -1.359 -5.433 1.00 82.62 95 LEU A C 1
ATOM 752 O O . LEU A 1 95 ? 10.776 -0.163 -5.153 1.00 82.62 95 LEU A O 1
ATOM 756 N N . ALA A 1 96 ? 11.774 -2.167 -5.347 1.00 78.06 96 ALA A N 1
ATOM 757 C CA . ALA A 1 96 ? 13.064 -1.668 -4.917 1.00 78.06 96 ALA A CA 1
ATOM 758 C C . ALA A 1 96 ? 13.531 -0.544 -5.860 1.00 78.06 96 ALA A C 1
ATOM 760 O O . ALA A 1 96 ? 13.466 -0.689 -7.092 1.00 78.06 96 ALA A O 1
ATOM 761 N N . PRO A 1 97 ? 14.030 0.575 -5.311 1.00 71.25 97 PRO A N 1
ATOM 762 C CA . PRO A 1 97 ? 14.619 1.616 -6.129 1.00 71.25 97 PRO A CA 1
ATOM 763 C C . PRO A 1 97 ? 15.806 1.059 -6.908 1.00 71.25 97 PRO A C 1
ATOM 765 O O . PRO A 1 97 ? 16.567 0.218 -6.419 1.00 71.25 97 PRO A O 1
ATOM 768 N N . ARG A 1 98 ? 16.019 1.574 -8.122 1.00 68.69 98 ARG A N 1
ATOM 769 C CA . ARG A 1 98 ? 17.304 1.361 -8.793 1.00 68.69 98 ARG A CA 1
ATOM 770 C C . ARG A 1 98 ? 18.423 1.913 -7.903 1.00 68.69 98 ARG A C 1
ATOM 772 O O . ARG A 1 98 ? 18.247 2.947 -7.257 1.00 68.69 98 ARG A O 1
ATOM 779 N N . ARG A 1 99 ? 19.566 1.216 -7.882 1.00 65.75 99 ARG A N 1
ATOM 780 C CA . ARG A 1 99 ? 20.751 1.605 -7.094 1.00 65.75 99 ARG A CA 1
ATOM 781 C C . ARG A 1 99 ? 21.034 3.102 -7.242 1.00 65.75 99 ARG A C 1
ATOM 783 O O . ARG A 1 99 ? 21.124 3.587 -8.369 1.00 65.75 99 ARG A O 1
ATOM 790 N N . GLY A 1 100 ? 21.184 3.797 -6.114 1.00 63.00 100 GLY A N 1
ATOM 791 C CA . GLY A 1 100 ? 21.407 5.247 -6.066 1.00 63.00 100 GLY A CA 1
ATOM 792 C C . GLY A 1 100 ? 20.157 6.106 -5.832 1.00 63.00 100 GLY A C 1
ATOM 793 O O . GLY A 1 100 ? 20.310 7.288 -5.545 1.00 63.00 100 GLY A O 1
ATOM 794 N N . ASN A 1 101 ? 18.948 5.529 -5.871 1.00 61.47 101 ASN A N 1
ATOM 795 C CA . ASN A 1 101 ? 17.683 6.216 -5.555 1.00 61.47 101 ASN A CA 1
ATOM 796 C C . ASN A 1 101 ? 17.032 5.689 -4.261 1.00 61.47 101 ASN A C 1
ATOM 798 O O . ASN A 1 101 ? 15.817 5.758 -4.092 1.00 61.47 101 ASN A O 1
ATOM 802 N N . GLU A 1 102 ? 17.825 5.130 -3.339 1.00 61.31 102 GLU A N 1
ATOM 803 C CA . GLU A 1 102 ? 17.310 4.485 -2.120 1.00 61.31 102 GLU A CA 1
ATOM 804 C C . GLU A 1 102 ? 16.494 5.433 -1.228 1.00 61.31 102 GLU A C 1
ATOM 806 O O . GLU A 1 102 ? 15.513 5.016 -0.612 1.00 61.31 102 GLU A O 1
ATOM 811 N N . LEU A 1 103 ? 16.876 6.712 -1.199 1.00 55.41 103 LEU A N 1
ATOM 812 C CA . LEU A 1 103 ? 16.244 7.743 -0.374 1.00 55.41 103 LEU A CA 1
ATOM 813 C C . LEU A 1 103 ? 14.976 8.349 -0.998 1.00 55.41 103 LEU A C 1
ATOM 815 O O . LEU A 1 103 ? 14.241 9.032 -0.293 1.00 55.41 103 LEU A O 1
ATOM 819 N N . ASP A 1 104 ? 14.711 8.099 -2.282 1.00 61.72 104 ASP A N 1
ATOM 820 C CA . ASP A 1 104 ? 13.647 8.756 -3.060 1.00 61.72 104 ASP A CA 1
ATOM 821 C C . ASP A 1 104 ? 12.742 7.723 -3.746 1.00 61.72 104 ASP A C 1
ATOM 823 O O . ASP A 1 104 ? 12.322 7.897 -4.877 1.00 61.72 104 ASP A O 1
ATOM 827 N N . SER A 1 105 ? 12.504 6.576 -3.107 1.00 66.88 105 SER A N 1
ATOM 828 C CA . SER A 1 105 ? 11.748 5.458 -3.696 1.00 66.88 105 SER A CA 1
ATOM 829 C C . SER A 1 105 ? 10.237 5.512 -3.459 1.00 66.88 105 SER A C 1
ATOM 831 O O . SER A 1 105 ? 9.530 4.596 -3.868 1.00 66.88 105 SER A O 1
ATOM 833 N N . GLY A 1 106 ? 9.740 6.503 -2.709 1.00 73.88 106 GLY A N 1
ATOM 834 C CA . GLY A 1 106 ? 8.349 6.560 -2.230 1.00 73.88 106 GLY A CA 1
ATOM 835 C C . GLY A 1 106 ? 7.997 5.514 -1.158 1.00 73.88 106 GLY A C 1
ATOM 836 O O . GLY A 1 106 ? 7.182 5.771 -0.275 1.00 73.88 106 GLY A O 1
ATOM 837 N N . CYS A 1 107 ? 8.681 4.364 -1.146 1.00 80.44 107 CYS A N 1
ATOM 838 C CA . CYS A 1 107 ? 8.463 3.266 -0.199 1.00 80.44 107 CYS A CA 1
ATOM 839 C C . CYS A 1 107 ? 8.641 3.718 1.259 1.00 80.44 107 CYS A C 1
ATOM 841 O O . CYS A 1 107 ? 7.834 3.388 2.127 1.00 80.44 107 CYS A O 1
ATOM 843 N N . GLY A 1 108 ? 9.678 4.520 1.532 1.00 79.25 108 GLY A N 1
ATOM 844 C CA . GLY A 1 108 ? 9.915 5.077 2.866 1.00 79.25 108 GLY A CA 1
ATOM 845 C C . GLY A 1 108 ? 8.784 5.994 3.337 1.00 79.25 108 GLY A C 1
ATOM 846 O O . GLY A 1 108 ? 8.415 5.950 4.508 1.00 79.25 108 GLY A O 1
ATOM 847 N N . ILE A 1 109 ? 8.187 6.768 2.425 1.00 83.00 109 ILE A N 1
ATOM 848 C CA . ILE A 1 109 ? 7.085 7.687 2.737 1.00 83.00 109 ILE A CA 1
ATOM 849 C C . ILE A 1 109 ? 5.849 6.892 3.167 1.00 83.00 109 ILE A C 1
ATOM 851 O O . ILE A 1 109 ? 5.291 7.176 4.227 1.00 83.00 109 ILE A O 1
ATOM 855 N N . LEU A 1 110 ? 5.487 5.844 2.418 1.00 85.81 110 LEU A N 1
ATOM 856 C CA . LEU A 1 110 ? 4.340 4.986 2.737 1.00 85.81 110 LEU A CA 1
ATOM 857 C C . LEU A 1 110 ? 4.459 4.341 4.124 1.00 85.81 110 LEU A C 1
ATOM 859 O O . LEU A 1 110 ? 3.518 4.389 4.921 1.00 85.81 110 LEU A O 1
ATOM 863 N N . LEU A 1 111 ? 5.626 3.775 4.444 1.00 87.25 111 LEU A N 1
ATOM 864 C CA . LEU A 1 111 ? 5.856 3.129 5.739 1.00 87.25 111 LEU A CA 1
ATOM 865 C C . LEU A 1 111 ? 5.896 4.145 6.891 1.00 87.25 111 LEU A C 1
ATOM 867 O O . LEU A 1 111 ? 5.323 3.900 7.958 1.00 87.25 111 LEU A O 1
ATOM 871 N N . CYS A 1 112 ? 6.523 5.307 6.681 1.00 85.69 112 CYS A N 1
ATOM 872 C CA . CYS A 1 112 ? 6.525 6.393 7.659 1.00 85.69 112 CYS A CA 1
ATOM 873 C C . CYS A 1 112 ? 5.111 6.920 7.931 1.00 85.69 112 CYS A C 1
ATOM 875 O O . CYS A 1 112 ? 4.757 7.164 9.089 1.00 85.69 112 CYS A O 1
ATOM 877 N N . GLU A 1 113 ? 4.289 7.086 6.895 1.00 87.31 113 GLU A N 1
ATOM 878 C CA . GLU A 1 113 ? 2.913 7.550 7.037 1.00 87.31 113 GLU A CA 1
ATOM 879 C C . GLU A 1 113 ? 2.050 6.549 7.807 1.00 87.31 113 GLU A C 1
ATOM 881 O O . GLU A 1 113 ? 1.382 6.944 8.769 1.00 87.31 113 GLU A O 1
ATOM 886 N N . LEU A 1 114 ? 2.110 5.264 7.441 1.00 88.62 114 LEU A N 1
ATOM 887 C CA . LEU A 1 114 ? 1.409 4.192 8.146 1.00 88.62 114 LEU A CA 1
ATOM 888 C C . LEU A 1 114 ? 1.770 4.200 9.639 1.00 88.62 114 LEU A C 1
ATOM 890 O O . LEU A 1 114 ? 0.880 4.233 10.491 1.00 88.62 114 LEU A O 1
ATOM 894 N N . GLY A 1 115 ? 3.066 4.264 9.965 1.00 87.50 115 GLY A N 1
ATOM 895 C CA . GLY A 1 115 ? 3.543 4.349 11.348 1.00 87.50 115 GLY A CA 1
ATOM 896 C C . GLY A 1 115 ? 3.024 5.587 12.085 1.00 87.50 115 GLY A C 1
ATOM 897 O O . GLY A 1 115 ? 2.552 5.495 13.223 1.00 87.50 115 GLY A O 1
ATOM 898 N N . ARG A 1 116 ? 3.049 6.755 11.433 1.00 87.88 116 ARG A N 1
ATOM 899 C CA . ARG A 1 116 ? 2.570 8.017 12.012 1.00 87.88 116 ARG A CA 1
ATOM 900 C C . ARG A 1 116 ? 1.067 7.984 12.286 1.00 87.88 116 ARG A C 1
ATOM 902 O O . ARG A 1 116 ? 0.635 8.434 13.349 1.00 87.88 116 ARG A O 1
ATOM 909 N N . LEU A 1 117 ? 0.270 7.468 11.353 1.00 87.94 117 LEU A N 1
ATOM 910 C CA . LEU A 1 117 ? -1.182 7.384 11.495 1.00 87.94 117 LEU A CA 1
ATOM 911 C C . LEU A 1 117 ? -1.593 6.320 12.511 1.00 87.94 117 LEU A C 1
ATOM 913 O O . LEU A 1 117 ? -2.461 6.594 13.338 1.00 87.94 117 LEU A O 1
ATOM 917 N N . ALA A 1 118 ? -0.940 5.157 12.510 1.00 87.81 118 ALA A N 1
AT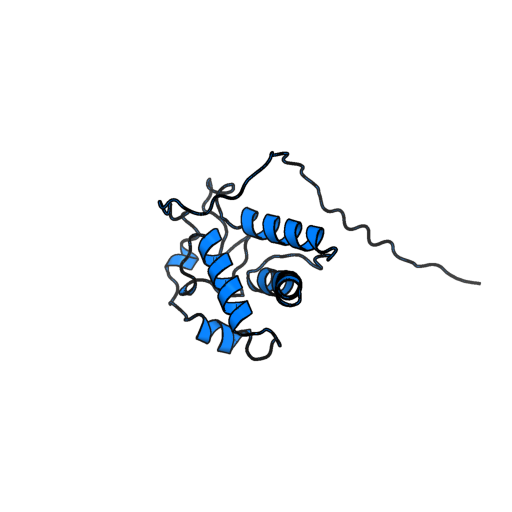OM 918 C CA . ALA A 1 118 ? -1.154 4.133 13.525 1.00 87.81 118 ALA A CA 1
ATOM 919 C C . ALA A 1 118 ? -0.869 4.694 14.928 1.00 87.81 118 ALA A C 1
ATOM 921 O O . ALA A 1 118 ? -1.739 4.628 15.800 1.00 87.81 118 ALA A O 1
ATOM 922 N N . LYS A 1 119 ? 0.274 5.375 15.116 1.00 87.88 119 LYS A N 1
ATOM 923 C CA . LYS A 1 119 ? 0.631 6.035 16.383 1.00 87.88 119 LYS A CA 1
ATOM 924 C C . LYS A 1 119 ? -0.386 7.098 16.793 1.00 87.88 119 LYS A C 1
ATOM 926 O O . LYS A 1 119 ? -0.825 7.104 17.940 1.00 87.88 119 LYS A O 1
ATOM 931 N N . LYS A 1 120 ? -0.794 7.975 15.866 1.00 86.50 120 LYS A N 1
ATOM 932 C CA . LYS A 1 120 ? -1.805 9.018 16.124 1.00 86.50 120 LYS A CA 1
ATOM 933 C C . LYS A 1 120 ? -3.127 8.420 16.618 1.00 86.50 120 LYS A C 1
ATOM 935 O O . LYS A 1 120 ? -3.816 9.050 17.412 1.00 86.50 120 LYS A O 1
ATOM 940 N N . ARG A 1 121 ? -3.474 7.217 16.156 1.00 83.75 121 ARG A N 1
ATOM 941 C CA . ARG A 1 121 ? -4.735 6.531 16.471 1.00 83.75 121 ARG A CA 1
ATOM 942 C C . ARG A 1 121 ? -4.592 5.458 17.557 1.00 83.75 121 ARG A C 1
ATOM 944 O O . ARG A 1 121 ? -5.522 4.684 17.755 1.00 83.75 121 ARG A O 1
ATOM 951 N N . GLY A 1 122 ? -3.441 5.383 18.233 1.00 85.19 122 GLY A N 1
ATOM 952 C CA . GLY A 1 122 ? -3.188 4.393 19.283 1.00 85.19 122 GLY A CA 1
ATOM 953 C C . GLY A 1 122 ? -3.247 2.940 18.800 1.00 85.19 122 GLY A C 1
ATOM 954 O O . GLY A 1 122 ? -3.555 2.049 19.588 1.00 85.19 122 GLY A O 1
ATOM 955 N N . ARG A 1 123 ? -2.994 2.691 17.509 1.00 84.12 123 ARG A N 1
ATOM 956 C CA . ARG A 1 123 ? -2.967 1.345 16.931 1.00 84.12 123 ARG A CA 1
ATOM 957 C C . ARG A 1 123 ? -1.539 0.837 16.811 1.00 84.12 123 ARG A C 1
ATOM 959 O O . ARG A 1 123 ? -0.631 1.574 16.432 1.00 84.12 123 ARG A O 1
ATOM 966 N N . THR A 1 124 ? -1.379 -0.452 17.071 1.00 82.69 124 THR A N 1
ATOM 967 C CA . THR A 1 124 ? -0.129 -1.175 16.842 1.00 82.69 124 THR A CA 1
ATOM 968 C C . THR A 1 124 ? -0.208 -1.877 15.495 1.00 82.69 124 THR A C 1
ATOM 970 O O . THR A 1 124 ? -1.162 -2.610 15.237 1.00 82.69 124 THR A O 1
ATOM 973 N N . ILE A 1 125 ? 0.792 -1.658 14.646 1.00 84.62 125 ILE A N 1
ATOM 974 C CA . ILE A 1 125 ? 0.970 -2.425 13.411 1.00 84.62 125 ILE A CA 1
ATOM 975 C C . ILE A 1 125 ? 1.553 -3.782 13.811 1.00 84.62 125 ILE A C 1
ATOM 977 O O . ILE A 1 125 ? 2.539 -3.834 14.546 1.00 84.62 125 ILE A O 1
ATOM 981 N N . GLN A 1 126 ? 0.910 -4.866 13.388 1.00 80.69 126 GLN A N 1
ATOM 982 C CA . GLN A 1 126 ? 1.367 -6.228 13.654 1.00 80.69 126 GLN A CA 1
ATOM 983 C C . GLN A 1 126 ? 2.057 -6.784 12.410 1.00 80.69 126 GLN A C 1
ATOM 985 O O . GLN A 1 126 ? 1.524 -6.648 11.312 1.00 80.69 126 GLN A O 1
ATOM 990 N N . GLY A 1 127 ? 3.196 -7.448 12.604 1.00 81.75 127 GLY A N 1
ATOM 991 C CA . GLY A 1 127 ? 3.953 -8.070 11.519 1.00 81.75 127 GLY A CA 1
ATOM 992 C C . GLY A 1 127 ? 4.867 -7.106 10.762 1.00 81.75 127 GLY A C 1
ATOM 993 O O . GLY A 1 127 ? 4.914 -5.904 11.035 1.00 81.75 127 GLY A O 1
ATOM 994 N N . GLU A 1 128 ? 5.629 -7.675 9.835 1.00 86.00 128 GLU A N 1
ATOM 995 C CA . GLU A 1 128 ? 6.473 -6.928 8.906 1.00 86.00 128 GLU A CA 1
ATOM 996 C C . GLU A 1 128 ? 5.647 -6.510 7.685 1.00 86.00 128 GLU A C 1
ATOM 998 O O . GLU A 1 128 ? 4.783 -7.253 7.224 1.00 86.00 128 GLU A O 1
ATOM 1003 N N . ILE A 1 129 ? 5.890 -5.298 7.182 1.00 89.12 129 ILE A N 1
ATOM 1004 C CA . ILE A 1 129 ? 5.217 -4.772 5.992 1.00 89.12 129 ILE A CA 1
ATOM 1005 C C . ILE A 1 129 ? 6.161 -4.961 4.808 1.00 89.12 129 ILE A C 1
ATOM 1007 O O . ILE A 1 129 ? 7.002 -4.103 4.531 1.00 89.12 129 ILE A O 1
ATOM 1011 N N . GLU A 1 130 ? 6.058 -6.114 4.151 1.00 90.44 130 GLU A N 1
ATOM 1012 C CA . GLU A 1 130 ? 6.951 -6.483 3.051 1.00 90.44 130 GLU A CA 1
ATOM 1013 C C . GLU A 1 130 ? 6.357 -6.159 1.682 1.00 90.44 130 GLU A C 1
ATOM 1015 O O . GLU A 1 130 ? 7.105 -5.833 0.758 1.00 90.44 130 GLU A O 1
ATOM 1020 N N . SER A 1 131 ? 5.030 -6.227 1.556 1.00 91.38 131 SER A N 1
ATOM 1021 C CA . SER A 1 131 ? 4.307 -6.081 0.294 1.00 91.38 131 SER A CA 1
ATOM 1022 C C . SER A 1 131 ? 3.233 -4.993 0.312 1.00 91.38 131 SER A C 1
ATOM 1024 O O . SER A 1 131 ? 2.822 -4.491 1.363 1.00 91.38 131 SER A O 1
ATOM 1026 N N . ILE A 1 132 ? 2.740 -4.647 -0.881 1.00 91.94 132 ILE A N 1
ATOM 1027 C CA . ILE A 1 132 ? 1.583 -3.761 -1.051 1.00 91.94 132 ILE A CA 1
ATOM 1028 C C . ILE A 1 132 ? 0.345 -4.317 -0.330 1.00 91.94 132 ILE A C 1
ATOM 1030 O O . ILE A 1 132 ? -0.377 -3.540 0.294 1.00 91.94 132 ILE A O 1
ATOM 1034 N N . ASP A 1 133 ? 0.116 -5.635 -0.349 1.00 92.31 133 ASP A N 1
ATOM 1035 C CA . ASP A 1 133 ? -0.993 -6.265 0.380 1.00 92.31 133 ASP A CA 1
ATOM 1036 C C . ASP A 1 133 ? -0.875 -6.056 1.894 1.00 92.31 133 ASP A C 1
ATOM 1038 O O . ASP A 1 133 ? -1.851 -5.667 2.539 1.00 92.31 133 ASP A O 1
ATOM 1042 N N . ASP A 1 134 ? 0.325 -6.238 2.453 1.00 91.06 134 ASP A N 1
ATOM 1043 C CA . ASP A 1 134 ? 0.571 -6.022 3.883 1.00 91.06 134 ASP A CA 1
ATOM 1044 C C . ASP A 1 134 ? 0.304 -4.566 4.263 1.00 91.06 134 ASP A C 1
ATOM 1046 O O . ASP A 1 134 ? -0.369 -4.283 5.259 1.00 91.06 134 ASP A O 1
ATOM 1050 N N . TYR A 1 135 ? 0.770 -3.632 3.429 1.00 92.19 135 TYR A N 1
ATOM 1051 C CA . TYR A 1 135 ? 0.510 -2.209 3.609 1.00 92.19 135 TYR A CA 1
ATOM 1052 C C . TYR A 1 135 ? -0.993 -1.904 3.581 1.00 92.19 135 TYR A C 1
ATOM 1054 O O . TYR A 1 135 ? -1.502 -1.268 4.504 1.00 92.19 135 TYR A O 1
ATOM 1062 N N . LEU A 1 136 ? -1.724 -2.389 2.573 1.00 91.62 136 LEU A N 1
ATOM 1063 C CA . LEU A 1 136 ? -3.170 -2.188 2.429 1.00 91.62 136 LEU A CA 1
ATOM 1064 C C . LEU A 1 136 ? -3.935 -2.720 3.642 1.00 91.62 136 LEU A C 1
ATOM 1066 O O . LEU A 1 136 ? -4.788 -2.023 4.196 1.00 91.62 136 LEU A O 1
ATOM 1070 N N . ARG A 1 137 ? -3.607 -3.932 4.097 1.00 91.06 137 ARG A N 1
ATOM 1071 C CA . ARG A 1 137 ? -4.248 -4.563 5.259 1.00 91.06 137 ARG A CA 1
ATOM 1072 C C . ARG A 1 137 ? -3.917 -3.862 6.568 1.00 91.06 137 ARG A C 1
ATOM 1074 O O . ARG A 1 137 ? -4.781 -3.794 7.439 1.00 91.06 137 ARG A O 1
ATOM 1081 N N . ALA A 1 138 ? -2.705 -3.332 6.718 1.00 90.94 138 ALA A N 1
ATOM 1082 C CA . ALA A 1 138 ? -2.313 -2.571 7.898 1.00 90.94 138 ALA A CA 1
ATOM 1083 C C . ALA A 1 138 ? -2.928 -1.162 7.908 1.00 90.94 138 ALA A C 1
ATOM 1085 O O . ALA A 1 138 ? -3.345 -0.669 8.959 1.00 90.94 138 ALA A O 1
ATOM 1086 N N . MET A 1 139 ? -3.025 -0.521 6.743 1.00 89.81 139 MET A N 1
ATOM 1087 C CA . MET A 1 139 ? -3.535 0.839 6.589 1.00 89.81 139 MET A CA 1
ATOM 1088 C C . MET A 1 139 ? -5.062 0.897 6.631 1.00 89.81 139 MET A C 1
ATOM 1090 O O . MET A 1 139 ? -5.611 1.816 7.235 1.00 89.81 139 MET A O 1
ATOM 1094 N N . ALA A 1 140 ? -5.767 -0.092 6.076 1.00 89.44 140 ALA A N 1
ATOM 1095 C CA . ALA A 1 140 ? -7.228 -0.139 6.073 1.00 89.44 140 ALA A CA 1
ATOM 1096 C C . ALA A 1 140 ? -7.872 0.124 7.456 1.00 89.44 140 ALA A C 1
ATOM 1098 O O . ALA A 1 140 ? -8.657 1.068 7.581 1.00 89.44 140 ALA A O 1
ATOM 1099 N N . PRO A 1 141 ? -7.528 -0.611 8.534 1.00 86.19 141 PRO A N 1
ATOM 1100 C CA . PRO A 1 141 ? -8.098 -0.383 9.862 1.00 86.19 141 PRO A CA 1
ATOM 1101 C C . PRO A 1 141 ? -7.687 0.960 10.480 1.00 86.19 141 PRO A C 1
ATOM 1103 O O . PRO A 1 141 ? -8.407 1.496 11.326 1.00 86.19 141 PRO A O 1
ATOM 1106 N N . VAL A 1 142 ? -6.538 1.511 10.076 1.00 85.44 142 VAL A N 1
ATOM 1107 C CA . VAL A 1 142 ? -6.107 2.852 10.475 1.00 85.44 142 VAL A CA 1
ATOM 1108 C C . VAL A 1 142 ? -7.003 3.879 9.791 1.00 85.44 142 VAL A C 1
ATOM 1110 O O . VAL A 1 142 ? -7.512 4.747 10.485 1.00 85.44 142 VAL A O 1
ATOM 1113 N N . TYR A 1 143 ? -7.275 3.743 8.492 1.00 78.75 143 TYR A N 1
ATOM 1114 C CA . TYR A 1 143 ? -8.053 4.680 7.675 1.00 78.75 143 TYR A CA 1
ATOM 1115 C C . TYR A 1 143 ? -9.553 4.710 8.026 1.00 78.75 143 TYR A C 1
ATOM 1117 O O . TYR A 1 143 ? -10.134 5.789 8.139 1.00 78.75 143 TYR A O 1
ATOM 1125 N N . TYR A 1 144 ? -10.179 3.558 8.307 1.00 70.81 144 TYR A N 1
ATOM 1126 C CA . TYR A 1 144 ? -11.602 3.486 8.700 1.00 70.81 144 TYR A CA 1
ATOM 1127 C C . TYR A 1 144 ? -11.955 4.326 9.932 1.00 70.81 144 TYR A C 1
ATOM 1129 O O . TYR A 1 144 ? -13.067 4.846 10.030 1.00 70.81 144 TYR A O 1
ATOM 1137 N N . ALA A 1 145 ? -11.009 4.501 10.859 1.00 59.47 145 ALA A N 1
ATOM 1138 C CA . ALA A 1 145 ? -11.234 5.311 12.052 1.00 59.47 145 ALA A CA 1
ATOM 1139 C C . ALA A 1 145 ? -11.438 6.812 11.748 1.00 59.47 145 ALA A C 1
ATOM 1141 O O . ALA A 1 145 ? -11.895 7.527 12.629 1.00 59.47 145 ALA A O 1
ATOM 1142 N N . ASP A 1 146 ? -11.126 7.286 10.532 1.00 55.28 146 ASP A N 1
ATOM 1143 C CA . ASP A 1 146 ? -11.336 8.689 10.128 1.00 55.28 146 ASP A CA 1
ATOM 1144 C C . ASP A 1 146 ? -12.738 8.930 9.567 1.00 55.28 146 ASP A C 1
ATOM 1146 O O . ASP A 1 146 ? -13.233 10.044 9.628 1.00 55.28 146 ASP A O 1
ATOM 1150 N N . ARG A 1 147 ? -13.383 7.900 9.002 1.00 57.53 147 ARG A N 1
ATOM 1151 C CA . ARG A 1 147 ? -14.723 8.023 8.397 1.00 57.53 147 ARG A CA 1
ATOM 1152 C C . ARG A 1 147 ? -15.867 7.835 9.393 1.00 57.53 147 ARG A C 1
ATOM 1154 O O . ARG A 1 147 ? -17.023 7.999 9.026 1.00 57.53 147 ARG A O 1
ATOM 1161 N N . SER A 1 148 ? -15.544 7.430 10.619 1.00 49.75 148 SER A N 1
ATOM 1162 C CA . SER A 1 148 ? -16.517 7.173 11.690 1.00 49.75 148 SER A CA 1
ATOM 1163 C C . SER A 1 148 ? -16.529 8.277 12.759 1.00 49.75 148 SER A C 1
ATOM 1165 O O . SER A 1 148 ? -17.190 8.107 13.781 1.00 49.75 148 SER A O 1
ATOM 1167 N N . ALA A 1 149 ? -15.766 9.356 12.549 1.00 44.19 149 ALA A N 1
ATOM 1168 C CA . ALA A 1 149 ? -15.675 10.536 13.409 1.00 44.19 149 ALA A CA 1
ATOM 1169 C C . ALA A 1 149 ? -16.322 11.737 12.710 1.00 44.19 149 ALA A C 1
ATOM 1171 O O . ALA A 1 149 ? -16.923 12.563 13.430 1.00 44.19 149 ALA A O 1
#

Secondary structure (DSSP, 8-state):
------------------------------------B-HHHHTSPP--HHHHIIIIITTTT--HHHHHHHHHHHHHHTTS-GGG--TT-BTTTTSPBPTT-GGGSSHHHHHHHHHHHHHHTTPPPPS---BHHHHHHHHHHHHHHHHT-

Sequence (149 aa):
MSMKIREESKIQVRERFYGVGAVGLLRLLGCGRRIAMSAMVDAREELSADDIFAIYYKKSGLEIVLVIELLEHAAQELGLPVRKLRPQDRFSVELAPRRGNELDSGCGILLCELGRLAKKRGRTIQGEIESIDDYLRAMAPVYYADRSA

pLDDT: mean 71.67, std 20.64, range [29.91, 92.31]

Foldseek 3Di:
DDDDDDDPPPPPPVPPDPDDDDDDDDDDDDDQPLQDFDPLLVPDDFDDLVRLCVPPPVPVPADSVLSSVLLVVLCVLQSHDSRSFHQAQFCVPRQDGDPPCNVRRSSVVLVVVLVVLCVVVVHDQDDDQGGNNSSSVSVRVSVVVVVVD

Radius of gyration: 17.7 Å; chains: 1; bounding box: 38×48×61 Å